Protein AF-A0A925UL44-F1 (afdb_monomer)

Secondary structure (DSSP, 8-state):
-EEEEEETTEEEEEEEEEEE-SS--TT--SEEEEEEEEEEE---

Radius of gyration: 15.85 Å; Cα contacts (8 Å, |Δi|>4): 73; chains: 1; bounding box: 31×15×42 Å

Nearest PDB structures (foldseek):
  6rhy-assembly1_C  TM=6.049E-01  e=6.146E+00  Homo sapiens

Sequence (44 aa):
GLSVAMTNTLSLTAGLSYRYNSQPGAGLEKGDTLFVTGVSVKLD

Foldseek 3Di:
DDKADPDPFKIKDWDWDWDQAPDDDPPDDRIDTDIDIDMGGHDD

Structure (mmCIF, N/CA/C/O backbone):
data_AF-A0A925UL44-F1
#
_entry.id   AF-A0A925UL44-F1
#
loop_
_atom_site.group_PDB
_atom_site.id
_atom_site.type_symbol
_atom_site.label_atom_id
_atom_site.label_alt_id
_atom_site.label_comp_id
_atom_site.label_asym_id
_atom_site.label_entity_id
_atom_site.label_seq_id
_atom_site.pdbx_PDB_ins_code
_atom_site.Cartn_x
_atom_site.Cartn_y
_atom_site.Cartn_z
_atom_site.occupancy
_atom_site.B_iso_or_equiv
_atom_site.auth_seq_id
_atom_site.auth_comp_id
_atom_site.auth_asym_id
_atom_site.auth_atom_id
_atom_site.pdbx_PDB_model_num
ATOM 1 N N . GLY A 1 1 ? 10.400 3.129 1.606 1.00 67.62 1 GLY A N 1
ATOM 2 C CA . GLY A 1 1 ? 8.926 3.110 1.654 1.00 67.62 1 GLY A CA 1
ATOM 3 C C . GLY A 1 1 ? 8.463 3.879 2.869 1.00 67.62 1 GLY A C 1
ATOM 4 O O . GLY A 1 1 ? 9.195 3.926 3.847 1.00 67.62 1 GLY A O 1
ATOM 5 N N . LEU A 1 2 ? 7.299 4.506 2.785 1.00 79.25 2 LEU A N 1
ATOM 6 C CA . LEU A 1 2 ? 6.616 5.190 3.876 1.00 79.25 2 LEU A CA 1
ATOM 7 C C . LEU A 1 2 ? 5.577 4.227 4.469 1.00 79.25 2 LEU A C 1
ATOM 9 O O . LEU A 1 2 ? 4.855 3.582 3.713 1.00 79.25 2 LEU A O 1
ATOM 13 N N . SER A 1 3 ? 5.483 4.112 5.792 1.00 75.75 3 SER A N 1
ATOM 14 C CA . SER A 1 3 ? 4.440 3.309 6.442 1.00 75.75 3 SER A CA 1
ATOM 15 C C . SER A 1 3 ? 3.776 4.125 7.537 1.00 75.75 3 SER A C 1
ATOM 17 O O . SER A 1 3 ? 4.460 4.645 8.414 1.00 75.75 3 SER A O 1
ATOM 19 N N . VAL A 1 4 ? 2.453 4.244 7.473 1.00 82.62 4 VAL A N 1
ATOM 20 C CA . VAL A 1 4 ? 1.631 5.042 8.383 1.00 82.62 4 VAL A CA 1
ATOM 21 C C . VAL A 1 4 ? 0.664 4.111 9.102 1.00 82.62 4 VAL A C 1
ATOM 23 O O . VAL A 1 4 ? -0.162 3.455 8.472 1.00 82.62 4 VAL A O 1
ATOM 26 N N . ALA A 1 5 ? 0.750 4.051 10.428 1.00 84.19 5 ALA A N 1
ATOM 27 C CA . ALA A 1 5 ? -0.293 3.432 11.237 1.00 84.19 5 ALA A CA 1
ATOM 28 C C . ALA A 1 5 ? -1.491 4.392 11.287 1.00 84.19 5 ALA A C 1
ATOM 30 O O . ALA A 1 5 ? -1.365 5.499 11.804 1.00 84.19 5 ALA A O 1
ATOM 31 N N . MET A 1 6 ? -2.625 3.998 10.702 1.00 80.25 6 MET A N 1
ATOM 32 C CA . MET A 1 6 ? -3.851 4.803 10.723 1.00 80.25 6 MET A CA 1
ATOM 33 C C . MET A 1 6 ? -4.647 4.566 12.008 1.00 80.25 6 MET A C 1
ATOM 35 O O . MET A 1 6 ? -5.183 5.507 12.584 1.00 80.25 6 MET A O 1
ATOM 39 N N . THR A 1 7 ? -4.710 3.318 12.474 1.00 82.94 7 THR A N 1
ATOM 40 C CA . THR A 1 7 ? -5.340 2.933 13.744 1.00 82.94 7 THR A CA 1
ATOM 41 C C . THR A 1 7 ? -4.545 1.795 14.392 1.00 82.94 7 THR A C 1
ATOM 43 O O . THR A 1 7 ? -3.617 1.256 13.792 1.00 82.94 7 THR A O 1
ATOM 46 N N . ASN A 1 8 ? -4.911 1.387 15.611 1.00 79.38 8 ASN A N 1
ATOM 47 C CA . ASN A 1 8 ? -4.219 0.305 16.330 1.00 79.38 8 ASN A CA 1
ATOM 48 C C . ASN A 1 8 ? -4.292 -1.059 15.607 1.00 79.38 8 ASN A C 1
ATOM 50 O O . ASN A 1 8 ? -3.516 -1.969 15.891 1.00 79.38 8 ASN A O 1
ATOM 54 N N . THR A 1 9 ? -5.230 -1.194 14.669 1.00 84.06 9 THR A N 1
ATOM 55 C CA . THR A 1 9 ? -5.456 -2.398 13.868 1.00 84.06 9 THR A CA 1
ATOM 56 C C . THR A 1 9 ? -5.200 -2.185 12.380 1.00 84.06 9 THR A C 1
ATOM 58 O O . THR A 1 9 ? -5.218 -3.159 11.641 1.00 84.06 9 THR A O 1
ATOM 61 N N . LEU A 1 10 ? -4.945 -0.960 11.914 1.00 83.06 10 LEU A N 1
ATOM 62 C CA . LEU A 1 10 ? -4.820 -0.645 10.491 1.00 83.06 10 LEU A CA 1
ATOM 63 C C . LEU A 1 10 ? -3.537 0.134 10.209 1.00 83.06 10 LEU A C 1
ATOM 65 O O . LEU A 1 10 ? -3.339 1.233 10.733 1.00 83.06 10 LEU A O 1
ATOM 69 N N . SER A 1 11 ? -2.703 -0.380 9.308 1.00 85.00 11 SER A N 1
ATOM 70 C CA . SER A 1 11 ? -1.564 0.359 8.762 1.00 85.00 11 SER A CA 1
ATOM 71 C C . SER A 1 11 ? -1.587 0.403 7.234 1.00 85.00 11 SER A C 1
ATOM 73 O O . SER A 1 11 ? -1.978 -0.553 6.566 1.00 85.00 11 SER A O 1
ATOM 75 N N . LEU A 1 12 ? -1.185 1.548 6.681 1.00 83.56 12 LEU A N 1
ATOM 76 C CA . LEU A 1 12 ? -1.038 1.787 5.251 1.00 83.56 12 LEU A CA 1
ATOM 77 C C . LEU A 1 12 ? 0.447 1.956 4.922 1.00 83.56 12 LEU A C 1
ATOM 79 O O . LEU A 1 12 ? 1.116 2.848 5.444 1.00 83.56 12 LEU A O 1
ATOM 83 N N . THR A 1 13 ? 0.961 1.126 4.025 1.00 84.06 13 THR A N 1
ATOM 84 C CA . THR A 1 13 ? 2.346 1.162 3.557 1.00 84.06 13 THR A CA 1
ATOM 85 C C . THR A 1 13 ? 2.378 1.566 2.088 1.00 84.06 13 THR A C 1
ATOM 87 O O . THR A 1 13 ? 1.736 0.940 1.254 1.00 84.06 13 THR A O 1
ATOM 90 N N . ALA A 1 14 ? 3.144 2.598 1.750 1.00 84.38 14 ALA A N 1
ATOM 91 C CA . ALA A 1 14 ? 3.382 3.046 0.384 1.00 84.38 14 ALA A CA 1
ATOM 92 C C . ALA A 1 14 ? 4.890 3.034 0.096 1.00 84.38 14 ALA A C 1
ATOM 94 O O . ALA A 1 14 ? 5.677 3.761 0.701 1.00 84.38 14 ALA A O 1
ATOM 95 N N . GLY A 1 15 ? 5.328 2.184 -0.822 1.00 81.94 15 GLY A N 1
ATOM 96 C CA . GLY A 1 15 ? 6.716 2.032 -1.231 1.00 81.94 15 GLY A CA 1
ATOM 97 C C . GLY A 1 15 ? 6.900 2.394 -2.694 1.00 81.94 15 GLY A C 1
ATOM 98 O O . GLY A 1 15 ? 6.380 1.711 -3.564 1.00 81.94 15 GLY A O 1
ATOM 99 N N . LEU A 1 16 ? 7.690 3.427 -2.974 1.00 75.81 16 LEU A N 1
ATOM 100 C CA . LEU A 1 16 ? 8.244 3.642 -4.305 1.00 75.81 16 LEU A CA 1
ATOM 101 C C . LEU A 1 16 ? 9.615 2.956 -4.362 1.00 75.81 16 LEU A C 1
ATOM 103 O O . LEU A 1 16 ? 10.516 3.307 -3.598 1.00 75.81 16 LEU A O 1
ATOM 107 N N . SER A 1 17 ? 9.760 1.979 -5.248 1.00 66.81 17 SER A N 1
ATOM 108 C CA . SER A 1 17 ? 11.012 1.290 -5.542 1.00 66.81 17 SER A CA 1
ATOM 109 C C . SER A 1 17 ? 11.368 1.531 -6.998 1.00 66.81 17 SER A C 1
ATOM 111 O O . SER A 1 17 ? 10.803 0.928 -7.902 1.00 66.81 17 SER A O 1
ATOM 113 N N . TYR A 1 18 ? 12.327 2.420 -7.216 1.00 62.91 18 TYR A N 1
ATOM 114 C CA . TYR A 1 18 ? 12.905 2.656 -8.528 1.00 62.91 18 TYR A CA 1
ATOM 115 C C . TYR A 1 18 ? 14.202 1.860 -8.638 1.00 62.91 18 TYR A C 1
ATOM 117 O O . TYR A 1 18 ? 15.165 2.133 -7.918 1.00 62.91 18 TYR A O 1
ATOM 125 N N . ARG A 1 19 ? 14.218 0.837 -9.493 1.00 66.75 19 ARG A N 1
ATOM 126 C CA . ARG A 1 19 ? 15.423 0.054 -9.773 1.00 66.75 19 ARG A CA 1
ATOM 127 C C . ARG A 1 19 ? 15.949 0.470 -11.138 1.00 66.75 19 ARG A C 1
ATOM 129 O O . ARG A 1 19 ? 15.420 0.067 -12.166 1.00 66.75 19 ARG A O 1
ATOM 136 N N . TYR A 1 20 ? 16.999 1.286 -11.132 1.00 57.00 20 TYR A N 1
ATOM 137 C CA . TYR A 1 20 ? 17.739 1.627 -12.342 1.00 57.00 20 TYR A CA 1
ATOM 138 C C . TYR A 1 20 ? 18.763 0.527 -12.621 1.00 57.00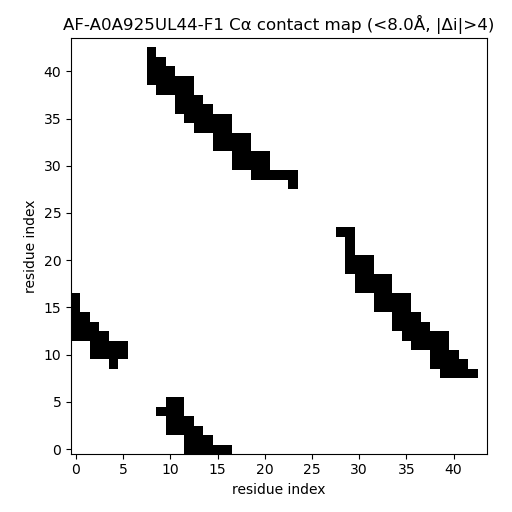 20 TYR A C 1
ATOM 140 O O . TYR A 1 20 ? 19.736 0.373 -11.878 1.00 57.00 20 TYR A O 1
ATOM 148 N N . ASN A 1 21 ? 18.519 -0.275 -13.653 1.00 58.34 21 ASN A N 1
ATOM 149 C CA . ASN A 1 21 ? 19.371 -1.402 -13.998 1.00 58.34 21 ASN A CA 1
ATOM 150 C C . ASN A 1 21 ? 20.310 -0.985 -15.139 1.00 58.34 21 ASN A C 1
ATOM 152 O O . ASN A 1 21 ? 19.901 -0.845 -16.289 1.00 58.34 21 ASN A O 1
ATOM 156 N N . SER A 1 22 ? 21.582 -0.737 -14.810 1.00 55.12 22 SER A N 1
ATOM 157 C CA . SER A 1 22 ? 22.572 -0.183 -15.752 1.00 55.12 22 SER A CA 1
ATOM 158 C C . SER A 1 22 ? 23.053 -1.198 -16.810 1.00 55.12 22 SER A C 1
ATOM 160 O O . SER A 1 22 ? 23.689 -0.816 -17.791 1.00 55.12 22 SER A O 1
ATOM 162 N N . GLN A 1 23 ? 22.718 -2.486 -16.654 1.00 57.06 23 GLN A N 1
ATOM 163 C CA . GLN A 1 23 ? 23.018 -3.563 -17.609 1.00 57.06 23 GLN A CA 1
ATOM 164 C C . GLN A 1 23 ? 21.758 -4.394 -17.927 1.00 57.06 23 GLN A C 1
ATOM 166 O O . GLN A 1 23 ? 21.661 -5.549 -17.509 1.00 57.06 23 GLN A O 1
ATOM 171 N N . PRO A 1 24 ? 20.764 -3.850 -18.646 1.00 55.69 24 PRO A N 1
ATOM 172 C CA . PRO A 1 24 ? 19.665 -4.666 -19.138 1.00 55.69 24 PRO A CA 1
ATOM 173 C C . PRO A 1 24 ? 20.191 -5.552 -20.268 1.00 55.69 24 PRO A C 1
ATOM 175 O O . PRO A 1 24 ? 20.836 -5.066 -21.200 1.00 55.69 24 PRO A O 1
ATOM 178 N N . GLY A 1 25 ? 19.925 -6.856 -20.194 1.00 58.81 25 GLY A N 1
ATOM 179 C CA . GLY A 1 25 ? 20.111 -7.745 -21.340 1.00 58.81 25 GLY A CA 1
ATOM 180 C C . GLY A 1 25 ? 19.297 -7.250 -22.542 1.00 58.81 25 GLY A C 1
ATOM 181 O O . GLY A 1 25 ? 18.290 -6.560 -22.373 1.00 58.81 25 GLY A O 1
ATOM 182 N N . ALA A 1 26 ? 19.751 -7.570 -23.757 1.00 50.31 26 ALA A N 1
ATOM 183 C CA . ALA A 1 26 ? 19.131 -7.104 -24.997 1.00 50.31 26 ALA A CA 1
ATOM 184 C C . ALA A 1 26 ? 17.606 -7.344 -24.993 1.00 50.31 26 ALA A C 1
ATOM 186 O O . ALA A 1 26 ? 17.162 -8.489 -24.961 1.00 50.31 26 ALA A O 1
ATOM 187 N N . GLY A 1 27 ? 16.824 -6.257 -25.015 1.00 59.38 27 GLY A N 1
ATOM 188 C CA . GLY A 1 27 ? 15.356 -6.293 -25.042 1.00 59.38 27 GLY A CA 1
ATOM 189 C C . GLY A 1 27 ? 14.635 -5.938 -23.735 1.00 59.38 27 GLY A C 1
ATOM 190 O O . GLY A 1 27 ? 13.412 -6.004 -23.716 1.00 59.38 27 GLY A O 1
ATOM 191 N N . LEU A 1 28 ? 15.342 -5.551 -22.666 1.00 58.28 28 LEU A N 1
ATOM 192 C CA . LEU A 1 28 ? 14.730 -5.189 -21.378 1.00 58.28 28 LEU A CA 1
ATOM 193 C C . LEU A 1 28 ? 14.896 -3.695 -21.055 1.00 58.28 28 LEU A C 1
ATOM 195 O O . LEU A 1 28 ? 15.955 -3.105 -21.283 1.00 58.28 28 LEU A O 1
ATOM 199 N N . GLU A 1 29 ? 13.831 -3.074 -20.543 1.00 58.09 29 GLU A N 1
ATOM 200 C CA . GLU A 1 29 ? 13.797 -1.654 -20.180 1.00 58.09 29 GLU A CA 1
ATOM 201 C C . GLU A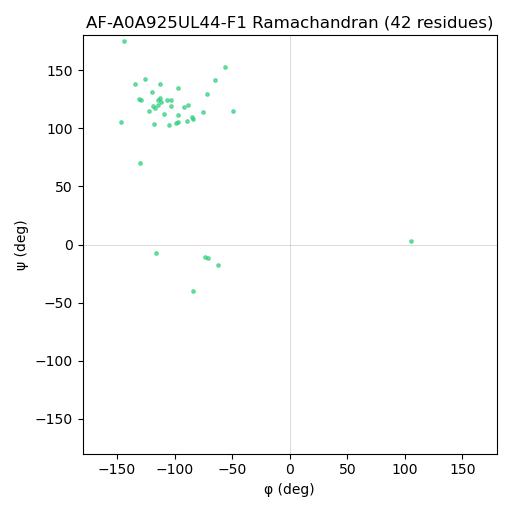 1 29 ? 14.764 -1.339 -19.022 1.00 58.09 29 GLU A C 1
ATOM 203 O O . GLU A 1 29 ? 14.940 -2.116 -18.089 1.00 58.09 29 GLU A O 1
ATOM 208 N N . LYS A 1 30 ? 15.435 -0.178 -19.094 1.00 62.16 30 LYS A N 1
ATOM 209 C CA . LYS A 1 30 ? 16.516 0.240 -18.171 1.00 62.16 30 LYS A CA 1
ATOM 210 C C . LYS A 1 30 ? 16.054 0.604 -16.759 1.00 62.16 30 LYS A C 1
ATOM 212 O O . LYS A 1 30 ? 16.886 0.806 -15.872 1.00 62.16 30 LYS A O 1
ATOM 217 N N . GLY A 1 31 ? 14.752 0.741 -16.551 1.00 59.16 31 GLY A N 1
ATOM 218 C CA . GLY A 1 31 ? 14.204 1.256 -15.307 1.00 59.16 31 GLY A CA 1
ATOM 219 C C . GLY A 1 31 ? 12.881 0.603 -14.974 1.00 59.16 31 GLY A C 1
ATOM 220 O O . GLY A 1 31 ? 11.853 0.971 -15.532 1.00 59.16 31 GLY A O 1
ATOM 221 N N . ASP A 1 32 ? 12.908 -0.301 -14.004 1.00 66.62 32 ASP A N 1
ATOM 222 C CA . ASP A 1 32 ? 11.702 -0.846 -13.402 1.00 66.62 32 ASP A CA 1
ATOM 223 C C . ASP A 1 32 ? 11.256 0.109 -12.290 1.00 66.62 32 ASP A C 1
ATOM 225 O O . ASP A 1 32 ? 11.911 0.248 -11.247 1.00 66.62 32 ASP A O 1
ATOM 229 N N . THR A 1 33 ? 10.145 0.809 -12.520 1.00 69.94 33 THR A N 1
ATOM 230 C CA . THR A 1 33 ? 9.514 1.646 -11.493 1.00 69.94 33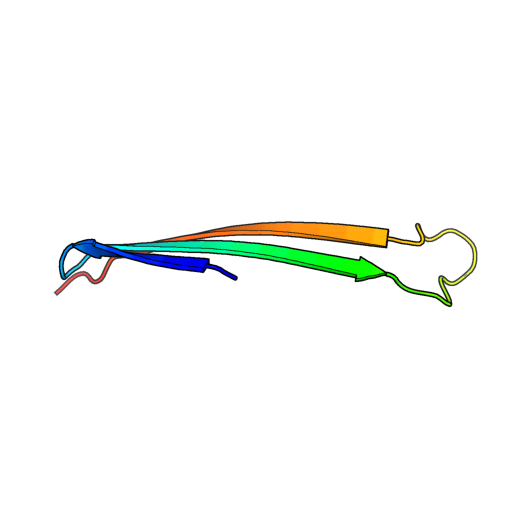 THR A CA 1
ATOM 231 C C . THR A 1 33 ? 8.395 0.851 -10.844 1.00 69.94 33 THR A C 1
ATOM 233 O O . THR A 1 33 ? 7.335 0.664 -11.433 1.00 69.94 33 THR A O 1
ATOM 236 N N . LEU A 1 34 ? 8.626 0.380 -9.621 1.00 75.38 34 LEU A N 1
ATOM 237 C CA . LEU A 1 34 ? 7.643 -0.372 -8.857 1.00 75.38 34 LEU A CA 1
ATOM 238 C C . LEU A 1 34 ? 7.025 0.533 -7.788 1.00 75.38 34 LEU A C 1
ATOM 240 O O . LEU A 1 34 ? 7.724 1.031 -6.904 1.00 75.38 34 LEU A O 1
ATOM 244 N N . PHE A 1 35 ? 5.712 0.734 -7.846 1.00 79.38 35 PHE A N 1
ATOM 245 C CA . PHE A 1 35 ? 4.965 1.416 -6.793 1.00 79.38 35 PHE A CA 1
ATOM 246 C C . PHE A 1 35 ? 4.100 0.400 -6.051 1.00 79.38 35 PHE A C 1
ATOM 248 O O . PHE A 1 35 ? 3.164 -0.167 -6.607 1.00 79.38 35 PHE A O 1
ATOM 255 N N . VAL A 1 36 ? 4.445 0.147 -4.793 1.00 79.75 36 VAL A N 1
ATOM 256 C CA . VAL A 1 36 ? 3.765 -0.804 -3.916 1.00 79.75 36 VAL A CA 1
ATOM 257 C C . VAL A 1 36 ? 2.894 -0.022 -2.949 1.00 79.75 36 VAL A C 1
ATOM 259 O O . VAL A 1 36 ? 3.391 0.828 -2.215 1.00 79.75 36 VAL A O 1
ATOM 262 N N . THR A 1 37 ? 1.605 -0.333 -2.907 1.00 84.56 37 THR A N 1
ATOM 263 C CA . THR A 1 37 ? 0.710 0.125 -1.840 1.00 84.56 37 THR A CA 1
ATOM 264 C C . THR A 1 37 ? 0.140 -1.096 -1.138 1.00 84.56 37 THR A C 1
ATOM 266 O O . THR A 1 37 ? -0.272 -2.055 -1.783 1.00 84.56 37 THR A O 1
ATOM 269 N N . GLY A 1 38 ? 0.195 -1.101 0.188 1.00 84.75 38 GLY A N 1
ATOM 270 C CA . GLY A 1 38 ? -0.226 -2.213 1.024 1.00 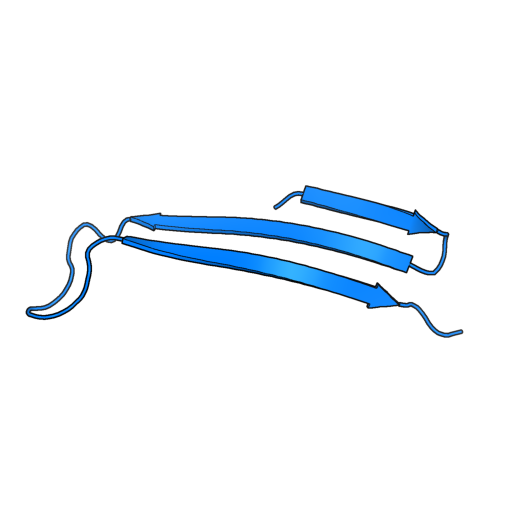84.75 38 GLY A CA 1
ATOM 271 C C . GLY A 1 38 ? -1.070 -1.711 2.180 1.00 84.75 38 GLY A C 1
ATOM 272 O O . GLY A 1 38 ? -0.745 -0.700 2.798 1.00 84.75 38 GLY A O 1
ATOM 273 N N . VAL A 1 39 ? -2.147 -2.429 2.475 1.00 82.62 39 VAL A N 1
ATOM 274 C CA . VAL A 1 39 ? -2.996 -2.196 3.643 1.00 82.62 39 VAL A CA 1
ATOM 275 C C . VAL A 1 39 ? -2.853 -3.420 4.537 1.00 82.62 39 VAL A C 1
ATOM 277 O O . VAL A 1 39 ? -3.140 -4.531 4.100 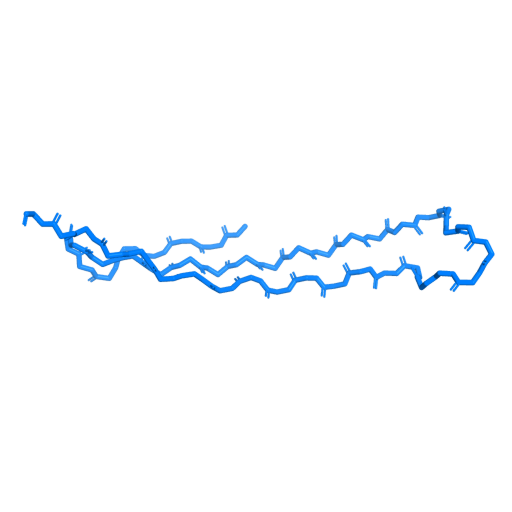1.00 82.62 39 VAL A O 1
ATOM 280 N N . SER A 1 40 ? -2.389 -3.231 5.768 1.00 83.25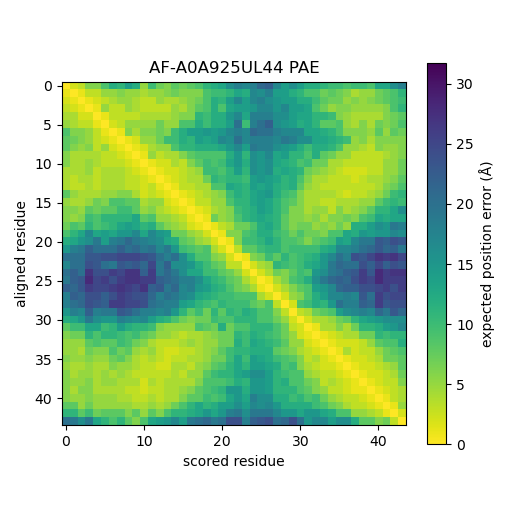 40 SER A N 1
ATOM 281 C CA . SER A 1 40 ? -2.312 -4.298 6.7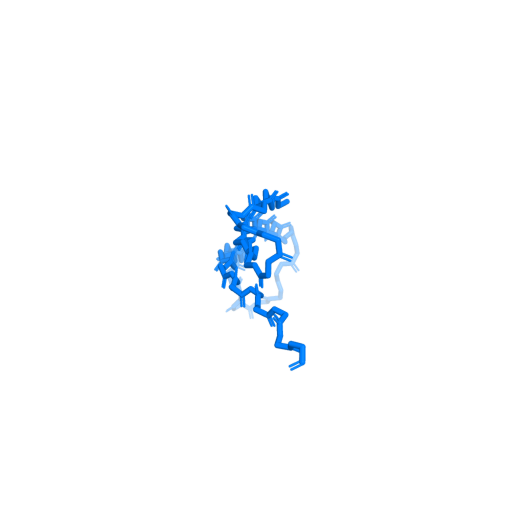64 1.00 83.25 40 SER A CA 1
ATOM 282 C C . SER A 1 40 ? -3.397 -4.092 7.806 1.00 83.25 40 SER A C 1
ATOM 284 O O . SER A 1 40 ? -3.464 -3.034 8.431 1.00 83.25 40 SER A O 1
ATOM 286 N N . VAL A 1 41 ? -4.227 -5.114 7.999 1.00 85.38 41 VAL A N 1
ATOM 287 C CA . VAL A 1 41 ? -5.263 -5.140 9.032 1.00 85.38 41 VAL A CA 1
ATOM 288 C C . VAL A 1 41 ? -4.911 -6.230 10.032 1.00 85.38 41 VAL A C 1
ATOM 290 O O . VAL A 1 41 ? -4.733 -7.387 9.657 1.00 85.38 41 VAL A O 1
ATOM 293 N N . LYS A 1 42 ? -4.807 -5.868 11.305 1.00 82.75 42 LYS A N 1
ATOM 294 C CA . LYS A 1 42 ? -4.695 -6.807 12.413 1.00 82.75 42 LYS A CA 1
ATOM 295 C C . LYS A 1 42 ? -6.110 -7.150 12.876 1.00 82.75 42 LYS A C 1
ATOM 297 O O . LYS A 1 42 ? -6.774 -6.305 13.472 1.00 82.75 4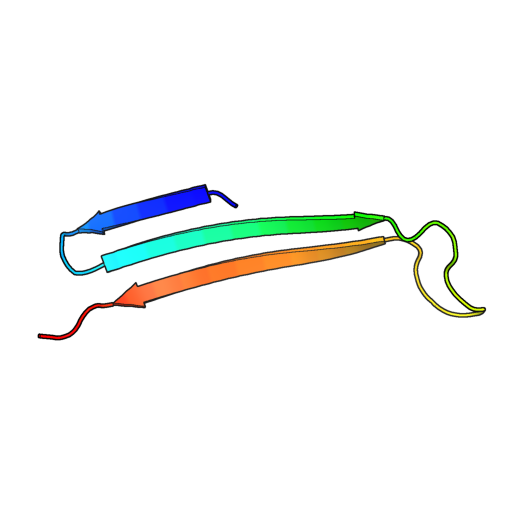2 LYS A O 1
ATOM 30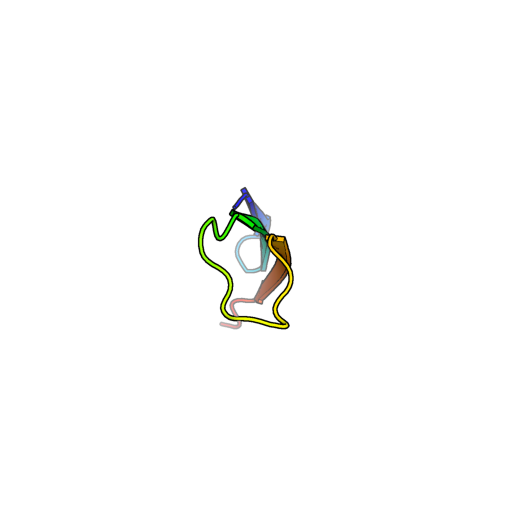2 N N . LEU A 1 43 ? -6.566 -8.357 12.549 1.00 79.94 43 LEU A N 1
ATOM 303 C CA . LEU A 1 43 ? -7.774 -8.937 13.132 1.00 79.94 43 LEU A CA 1
ATOM 304 C C . LEU A 1 43 ? -7.359 -9.679 14.405 1.00 79.94 43 LEU A C 1
ATOM 306 O O . LEU A 1 43 ? -6.473 -10.532 14.345 1.00 79.94 43 LEU A O 1
ATOM 310 N N . ASP A 1 44 ? -7.926 -9.252 15.530 1.00 66.12 44 ASP A N 1
ATOM 311 C CA . ASP A 1 44 ? -7.815 -9.911 16.838 1.00 66.12 44 ASP A CA 1
ATOM 312 C C . ASP A 1 44 ? -8.695 -11.169 16.883 1.00 66.12 44 ASP A C 1
ATOM 314 O O . ASP A 1 44 ? -9.791 -11.131 16.270 1.00 66.12 44 ASP A O 1
#

Solvent-accessible surface area (backbone atoms only — not comparable to full-atom values): 2813 Å² total; per-residue (Å²): 105,52,73,45,74,79,49,102,40,34,34,45,35,45,28,74,46,76,48,76,46,94,76,52,59,97,92,51,79,52,59,53,76,45,78,48,75,47,78,48,72,62,82,130

Mean predicted aligned error: 9.64 Å

pLDDT: mean 72.73, std 11.11, range [50.31, 85.38]